Protein AF-A0A349YSI4-F1 (afdb_monomer)

Radius of gyration: 34.56 Å; Cα contacts (8 Å, |Δi|>4): 55; chains: 1; bounding box: 90×50×78 Å

Mean predicted aligned error: 15.27 Å

Secondary structure (DSSP, 8-state):
-HHHHHHHHHHHHHHHHHHHHHHHHHHHHHHHHHHHS-------------HHHHHHHHHHHHHHHHHHHHHHHHHHHHHHHTTPPP-GGGHHHHHHHHHHHHHHHS-THHHHS-SS--HHHHHHHHHHHHHHHHHHHHHHHHH--

Solvent-accessible surface area (backbone atoms only — not comparable to full-atom values): 8322 Å² total; per-residue (Å²): 117,70,68,62,55,53,51,52,51,52,55,50,53,53,52,52,51,53,53,53,53,52,54,51,51,53,52,50,48,52,51,47,47,62,69,68,50,58,67,79,68,70,75,73,65,78,65,69,82,47,71,65,58,55,51,51,52,51,50,52,53,50,53,51,51,52,50,44,52,53,50,50,53,63,66,43,47,64,33,65,77,64,73,44,72,77,67,75,88,48,45,71,61,51,31,52,52,49,29,51,55,46,58,71,67,50,64,67,63,64,40,74,72,40,93,88,41,52,60,66,56,51,52,52,49,42,43,53,52,33,43,57,50,47,56,52,54,51,54,54,52,50,70,77,104

Sequence (145 aa):
MAAYILFGLCVFVTLLMGIGTAGLIWIVLDIYESFFRKKPVQKQTKESVSMDTMNLTSQIQGAINDMIAFRVAKMLLPYSSTEKRYDLRTIDKDVQKIAEEVFKGINPMVYNMNLFFTKEYLMEYIVNATSSYLIKTVTEFNKNI

Structure (mmCIF, N/CA/C/O backbone):
data_AF-A0A349YSI4-F1
#
_entry.id   AF-A0A349YSI4-F1
#
loop_
_atom_site.group_PDB
_atom_site.id
_atom_site.type_symbol
_atom_site.label_atom_id
_atom_site.label_alt_id
_atom_site.label_comp_id
_atom_site.label_asym_id
_atom_site.label_entity_id
_atom_site.label_seq_id
_atom_site.pdbx_PDB_ins_code
_atom_site.Cartn_x
_atom_site.Cartn_y
_atom_site.Cartn_z
_atom_site.occupancy
_atom_site.B_iso_or_equiv
_atom_site.auth_seq_id
_atom_site.auth_comp_id
_atom_site.auth_asym_id
_atom_site.auth_atom_id
_atom_site.pdbx_PDB_model_num
ATOM 1 N N . MET A 1 1 ? 70.091 -32.324 -57.758 1.00 57.34 1 MET A N 1
ATOM 2 C CA . MET A 1 1 ? 68.728 -32.733 -57.336 1.00 57.34 1 MET A CA 1
ATOM 3 C C . MET A 1 1 ? 68.316 -32.151 -55.981 1.00 57.34 1 MET A C 1
ATOM 5 O O . MET A 1 1 ? 67.204 -31.656 -55.897 1.00 57.34 1 MET A O 1
ATOM 9 N N . ALA A 1 2 ? 69.183 -32.116 -54.957 1.00 59.09 2 ALA A N 1
ATOM 10 C CA . ALA A 1 2 ? 68.832 -31.594 -53.623 1.00 59.09 2 ALA A CA 1
ATOM 11 C C . ALA A 1 2 ? 68.386 -30.109 -53.583 1.00 59.09 2 ALA A C 1
ATOM 13 O O . ALA A 1 2 ? 67.475 -29.765 -52.836 1.00 59.09 2 ALA A O 1
ATOM 14 N N . ALA A 1 3 ? 68.960 -29.238 -54.424 1.00 62.22 3 ALA A N 1
ATOM 15 C CA . ALA A 1 3 ? 68.622 -27.806 -54.447 1.00 62.22 3 ALA A CA 1
ATOM 16 C C . ALA A 1 3 ? 67.182 -27.507 -54.921 1.00 62.22 3 ALA A C 1
ATOM 18 O O . ALA A 1 3 ? 66.544 -26.591 -54.411 1.00 62.22 3 ALA A O 1
ATOM 19 N N . TYR A 1 4 ? 66.641 -28.307 -55.847 1.00 68.94 4 TYR A N 1
ATOM 20 C CA . TYR A 1 4 ? 65.270 -28.138 -56.351 1.00 68.94 4 TYR A CA 1
ATOM 21 C C . TYR A 1 4 ? 64.217 -28.573 -55.325 1.00 68.94 4 TYR A C 1
ATOM 23 O O . TYR A 1 4 ? 63.152 -27.967 -55.240 1.00 68.94 4 TYR A O 1
ATOM 31 N N . ILE A 1 5 ? 64.540 -29.580 -54.507 1.00 69.19 5 ILE A N 1
ATOM 32 C CA . ILE A 1 5 ? 63.679 -30.043 -53.413 1.00 69.19 5 ILE A CA 1
ATOM 33 C C . ILE A 1 5 ? 63.611 -28.972 -52.317 1.00 69.19 5 ILE A C 1
ATOM 35 O O . ILE A 1 5 ? 62.525 -28.654 -51.843 1.00 69.19 5 ILE A O 1
ATOM 39 N N . LEU A 1 6 ? 64.747 -28.352 -51.971 1.00 70.56 6 LEU A N 1
ATOM 40 C CA . LEU A 1 6 ? 64.801 -27.277 -50.976 1.00 70.56 6 LEU A CA 1
ATOM 41 C C . LEU A 1 6 ? 64.035 -26.022 -51.434 1.00 70.56 6 LEU A C 1
ATOM 43 O O . LEU A 1 6 ? 63.301 -25.425 -50.648 1.00 70.56 6 LEU A O 1
ATOM 47 N N . PHE A 1 7 ? 64.157 -25.650 -52.714 1.00 74.56 7 PHE A N 1
ATOM 48 C CA . PHE A 1 7 ? 63.427 -24.516 -53.285 1.00 74.56 7 PHE A CA 1
ATOM 49 C C . PHE A 1 7 ? 61.912 -24.768 -53.320 1.00 74.56 7 PHE A C 1
ATOM 51 O O . PHE A 1 7 ? 61.138 -23.905 -52.910 1.00 74.56 7 PHE A O 1
ATOM 58 N N . GLY A 1 8 ? 61.485 -25.972 -53.721 1.00 73.94 8 GLY A N 1
ATOM 59 C CA . GLY A 1 8 ? 60.072 -26.361 -53.707 1.00 73.94 8 GLY A CA 1
ATOM 60 C C . GLY A 1 8 ? 59.461 -26.346 -52.302 1.00 73.94 8 GLY A C 1
ATOM 61 O O . GLY A 1 8 ? 58.341 -25.875 -52.123 1.00 73.94 8 GLY A O 1
ATOM 62 N N . LEU A 1 9 ? 60.219 -26.782 -51.292 1.00 76.44 9 LEU A N 1
ATOM 63 C CA . LEU A 1 9 ? 59.774 -26.787 -49.896 1.00 76.44 9 LEU A CA 1
ATOM 64 C C . LEU A 1 9 ? 59.649 -25.359 -49.339 1.00 76.44 9 LEU A C 1
ATOM 66 O O . LEU A 1 9 ? 58.681 -25.049 -48.651 1.00 76.44 9 LEU A O 1
ATOM 70 N N . CYS A 1 10 ? 60.568 -24.461 -49.707 1.00 76.81 10 CYS A N 1
ATOM 71 C CA . CYS A 1 10 ? 60.520 -23.056 -49.300 1.00 76.81 10 CYS A CA 1
ATOM 72 C C . CYS A 1 10 ? 59.306 -22.322 -49.900 1.00 76.81 10 CYS A C 1
ATOM 74 O O . CYS A 1 10 ? 58.597 -21.613 -49.188 1.00 76.81 10 CYS A O 1
ATOM 76 N N . VAL A 1 11 ? 59.007 -22.558 -51.185 1.00 77.69 11 VAL A N 1
ATOM 77 C CA . VAL A 1 11 ? 57.811 -22.008 -51.850 1.00 77.69 11 VAL A CA 1
ATOM 78 C C . VAL A 1 11 ? 56.527 -22.578 -51.244 1.00 77.69 11 VAL A C 1
ATOM 80 O O . VAL A 1 11 ? 55.560 -21.851 -51.056 1.00 77.69 11 VAL A O 1
ATOM 83 N N . PHE A 1 12 ? 56.508 -23.862 -50.888 1.00 77.44 12 PHE A N 1
ATOM 84 C CA . PHE A 1 12 ? 55.336 -24.484 -50.271 1.00 77.44 12 PHE A CA 1
ATOM 85 C C . PHE A 1 12 ? 55.041 -23.919 -48.871 1.00 77.44 12 PHE A C 1
ATOM 87 O O . PHE A 1 12 ? 53.887 -23.650 -48.538 1.00 77.44 12 PHE A O 1
ATOM 94 N N . VAL A 1 13 ? 56.079 -23.669 -48.067 1.00 77.69 13 VAL A N 1
ATOM 95 C CA . VAL A 1 13 ? 55.937 -23.084 -46.724 1.00 77.69 13 VAL A CA 1
ATOM 96 C C . VAL A 1 13 ? 55.445 -21.636 -46.786 1.00 77.69 13 VAL A C 1
ATOM 98 O O . VAL A 1 13 ? 54.568 -21.261 -46.005 1.00 77.69 13 VAL A O 1
ATOM 101 N N . THR A 1 14 ? 55.941 -20.823 -47.724 1.00 75.06 14 THR A N 1
ATOM 102 C CA . THR A 1 14 ? 55.467 -19.436 -47.877 1.00 75.06 14 THR A CA 1
ATOM 103 C C . THR A 1 14 ? 54.018 -19.374 -48.361 1.00 75.06 14 THR A C 1
ATOM 105 O O . THR A 1 14 ? 53.255 -18.528 -47.893 1.00 75.06 14 THR A O 1
ATOM 108 N N . LEU A 1 15 ? 53.600 -20.313 -49.215 1.00 75.38 15 LEU A N 1
ATOM 109 C CA . LEU A 1 15 ? 52.216 -20.427 -49.680 1.00 75.38 15 LEU A CA 1
ATOM 110 C C . LEU A 1 15 ? 51.263 -20.831 -48.542 1.00 75.38 15 LEU A C 1
ATOM 112 O O . LEU A 1 15 ? 50.197 -20.233 -48.388 1.00 75.38 15 LEU A O 1
ATOM 116 N N . LEU A 1 16 ? 51.674 -21.773 -47.685 1.00 74.25 16 LEU A N 1
ATOM 117 C CA . LEU A 1 16 ? 50.905 -22.164 -46.498 1.00 74.25 16 LEU A CA 1
ATOM 118 C C . LEU A 1 16 ? 50.779 -21.026 -45.476 1.00 74.25 16 LEU A C 1
ATOM 120 O O . LEU A 1 16 ? 49.696 -20.819 -44.926 1.00 74.25 16 LEU A O 1
ATOM 124 N N . MET A 1 17 ? 51.846 -20.250 -45.251 1.00 72.19 17 MET A N 1
ATOM 125 C CA . MET A 1 17 ? 51.779 -19.078 -44.371 1.00 72.19 17 MET A CA 1
ATOM 126 C C . MET A 1 17 ? 50.864 -17.981 -44.931 1.00 72.19 17 MET A C 1
ATOM 128 O O . MET A 1 17 ? 50.100 -17.383 -44.171 1.00 72.19 17 MET A O 1
ATOM 132 N N . GLY A 1 18 ? 50.882 -17.738 -46.245 1.00 70.19 18 GLY A N 1
ATOM 133 C CA . GLY A 1 18 ? 49.997 -16.765 -46.896 1.00 70.19 18 GLY A CA 1
ATOM 134 C C . GLY A 1 18 ? 48.511 -17.109 -46.749 1.00 70.19 18 GLY A C 1
ATOM 135 O O . GLY A 1 18 ? 47.702 -16.252 -46.400 1.00 70.19 18 GLY A O 1
ATOM 136 N N . ILE A 1 19 ? 48.149 -18.380 -46.939 1.00 72.25 19 ILE A N 1
ATOM 137 C CA . ILE A 1 19 ? 46.759 -18.840 -46.785 1.00 72.25 19 ILE A CA 1
ATOM 138 C C . ILE A 1 19 ? 46.325 -18.787 -45.312 1.00 72.25 19 ILE A C 1
ATOM 140 O O . ILE A 1 19 ? 45.228 -18.315 -45.008 1.00 72.25 19 ILE A O 1
ATOM 144 N N . GLY A 1 20 ? 47.192 -19.217 -44.388 1.00 69.94 20 GLY A N 1
ATOM 145 C CA . GLY A 1 20 ? 46.896 -19.196 -42.953 1.00 69.94 20 GLY A CA 1
ATOM 146 C C . GLY A 1 20 ? 46.693 -17.780 -42.405 1.00 69.94 20 GLY A C 1
ATOM 147 O O . GLY A 1 20 ? 45.760 -17.533 -41.641 1.00 69.94 20 GLY A O 1
ATOM 148 N N . THR A 1 21 ? 47.526 -16.830 -42.835 1.00 70.88 21 THR A N 1
ATOM 149 C CA . THR A 1 21 ? 47.421 -15.422 -42.416 1.00 70.88 21 THR A CA 1
ATOM 150 C C . THR A 1 21 ? 46.190 -14.732 -42.995 1.00 70.88 21 THR A C 1
ATOM 152 O O . THR A 1 21 ? 45.510 -14.014 -42.264 1.00 70.88 21 THR A O 1
ATOM 155 N N . ALA A 1 22 ? 45.833 -15.001 -44.254 1.00 74.19 22 ALA A N 1
ATOM 156 C CA . ALA A 1 22 ? 44.601 -14.484 -44.844 1.00 74.19 22 ALA A CA 1
ATOM 157 C C . ALA A 1 22 ? 43.352 -15.003 -44.109 1.00 74.19 22 ALA A C 1
ATOM 159 O O . ALA A 1 22 ? 42.461 -14.218 -43.788 1.00 74.19 22 ALA A O 1
ATOM 160 N N . GLY A 1 23 ? 43.307 -16.299 -43.774 1.00 72.19 23 GLY A N 1
ATOM 161 C CA . GLY A 1 23 ? 42.196 -16.887 -43.018 1.00 72.19 23 GLY A CA 1
ATOM 162 C C . GLY A 1 23 ? 42.032 -16.281 -41.619 1.00 72.19 23 GLY A C 1
ATOM 163 O O . GLY A 1 23 ? 40.917 -15.963 -41.210 1.00 72.19 23 GLY A O 1
ATOM 164 N N . LEU A 1 24 ? 43.141 -16.047 -40.909 1.00 71.06 24 LEU A N 1
ATOM 165 C CA . LEU A 1 24 ? 43.117 -15.396 -39.594 1.00 71.06 24 LEU A CA 1
ATOM 166 C C . LEU A 1 24 ? 42.611 -13.950 -39.665 1.00 71.06 24 LEU A C 1
ATOM 168 O O . LEU A 1 24 ? 41.853 -13.536 -38.791 1.00 71.06 24 LEU A O 1
ATOM 172 N N . ILE A 1 25 ? 42.971 -13.196 -40.708 1.00 74.44 25 ILE A N 1
ATOM 173 C CA . ILE A 1 25 ? 42.491 -11.819 -40.904 1.00 74.44 25 ILE A CA 1
ATOM 174 C C . ILE A 1 25 ? 40.970 -11.789 -41.102 1.00 74.44 25 ILE A C 1
ATOM 176 O O . ILE A 1 25 ? 40.306 -10.950 -40.496 1.00 74.44 25 ILE A O 1
ATOM 180 N N . TRP A 1 26 ? 40.405 -12.721 -41.878 1.00 74.75 26 TRP A N 1
ATOM 181 C CA . TRP A 1 26 ? 38.951 -12.830 -42.058 1.00 74.75 26 TRP A CA 1
ATOM 182 C C . TRP A 1 26 ? 38.223 -13.150 -40.751 1.00 74.75 26 TRP A C 1
ATOM 184 O O . TRP A 1 26 ? 37.224 -12.508 -40.445 1.00 74.75 26 TRP A O 1
ATOM 194 N N . ILE A 1 27 ? 38.749 -14.076 -39.943 1.00 73.69 27 ILE A N 1
ATOM 195 C CA . ILE A 1 27 ? 38.156 -14.427 -38.642 1.00 73.69 27 ILE A CA 1
ATOM 196 C C . ILE A 1 27 ? 38.218 -13.239 -37.672 1.00 73.69 27 ILE A C 1
ATOM 198 O O . ILE A 1 27 ? 37.250 -12.958 -36.973 1.00 73.69 27 ILE A O 1
ATOM 202 N N . VAL A 1 28 ? 39.339 -12.512 -37.634 1.00 73.50 28 VAL A N 1
ATOM 203 C CA . VAL A 1 28 ? 39.483 -11.327 -36.774 1.00 73.50 28 VAL A CA 1
ATOM 204 C C . VAL A 1 28 ? 38.553 -10.200 -37.225 1.00 73.50 28 VAL A C 1
ATOM 206 O O . VAL A 1 28 ? 37.965 -9.542 -36.371 1.00 73.50 28 VAL A O 1
ATOM 209 N N . LEU A 1 29 ? 38.377 -9.995 -38.534 1.00 72.00 29 LEU A N 1
ATOM 210 C CA . LEU A 1 29 ? 37.409 -9.040 -39.081 1.00 72.00 29 LEU A CA 1
ATOM 211 C C . LEU A 1 29 ? 35.968 -9.421 -38.735 1.00 72.00 29 LEU A C 1
ATOM 213 O O . LEU A 1 29 ? 35.218 -8.545 -38.323 1.00 72.00 29 LEU A O 1
ATOM 217 N N . ASP A 1 30 ? 35.601 -10.699 -38.824 1.00 69.12 30 ASP A N 1
ATOM 218 C CA . ASP A 1 30 ? 34.251 -11.181 -38.500 1.00 69.12 30 ASP A CA 1
ATOM 219 C C . ASP A 1 30 ? 33.959 -11.069 -36.988 1.00 69.12 30 ASP A C 1
ATOM 221 O O . ASP A 1 30 ? 32.894 -10.617 -36.566 1.00 69.12 30 ASP A O 1
ATOM 225 N N . ILE A 1 31 ? 34.954 -11.355 -36.136 1.00 68.06 31 ILE A N 1
ATOM 226 C CA . ILE A 1 31 ? 34.864 -11.136 -34.683 1.00 68.06 31 ILE A CA 1
ATOM 227 C C . ILE A 1 31 ? 34.781 -9.641 -34.363 1.00 68.06 31 ILE A C 1
ATOM 229 O O . ILE A 1 31 ? 33.944 -9.249 -33.548 1.00 68.06 31 ILE A O 1
ATOM 233 N N . TYR A 1 32 ? 35.606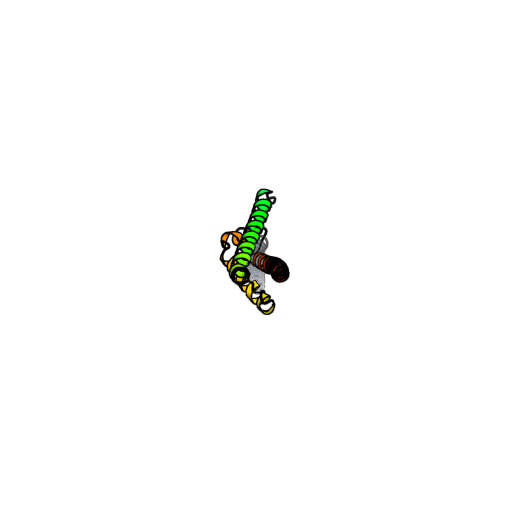 -8.806 -35.003 1.00 68.38 32 TYR A N 1
ATOM 234 C CA . TYR A 1 32 ? 35.575 -7.352 -34.845 1.00 68.38 32 TYR A CA 1
ATOM 235 C C . TYR A 1 32 ? 34.225 -6.788 -35.291 1.00 68.38 32 TYR A C 1
ATOM 237 O O . TYR A 1 32 ? 33.635 -5.987 -34.572 1.00 68.38 32 TYR A O 1
ATOM 245 N N . GLU A 1 33 ? 33.679 -7.249 -36.414 1.00 64.38 33 GLU A N 1
ATOM 246 C CA . GLU A 1 33 ? 32.355 -6.851 -36.876 1.00 64.38 33 GLU A CA 1
ATOM 247 C C . GLU A 1 33 ? 31.264 -7.344 -35.914 1.00 64.38 33 GLU A C 1
ATOM 249 O O . GLU A 1 33 ? 30.371 -6.567 -35.597 1.00 64.38 33 GLU A O 1
ATOM 254 N N . SER A 1 34 ? 31.363 -8.549 -35.341 1.00 63.59 34 SER A N 1
ATOM 255 C CA . SER A 1 34 ? 30.401 -9.040 -34.336 1.00 63.59 34 SER A CA 1
ATOM 256 C C . SER A 1 34 ? 30.457 -8.281 -32.999 1.00 63.59 34 SER A C 1
ATOM 258 O O . SER A 1 34 ? 29.425 -8.097 -32.352 1.00 63.59 34 SER A O 1
ATOM 260 N N . PHE A 1 35 ? 31.640 -7.799 -32.593 1.00 59.25 35 PHE A N 1
ATOM 261 C CA . PHE A 1 35 ? 31.834 -7.030 -31.358 1.00 59.25 35 PHE A CA 1
ATOM 262 C C . PHE A 1 35 ? 31.520 -5.536 -31.536 1.00 59.25 35 PHE A C 1
ATOM 264 O O . PHE A 1 35 ? 30.996 -4.908 -30.613 1.00 59.25 35 PHE A O 1
ATOM 271 N N . PHE A 1 36 ? 31.820 -4.951 -32.703 1.00 59.84 36 PHE A N 1
ATOM 272 C CA . PHE A 1 36 ? 31.650 -3.517 -32.979 1.00 59.84 36 PHE A CA 1
ATOM 273 C C . PHE A 1 36 ? 30.385 -3.165 -33.767 1.00 59.84 36 PHE A C 1
ATOM 275 O O . PHE A 1 36 ? 29.904 -2.035 -33.622 1.00 59.84 36 PHE A O 1
ATOM 282 N N . ARG A 1 37 ? 29.738 -4.106 -34.476 1.00 51.34 37 ARG A N 1
ATOM 283 C CA . ARG A 1 37 ? 28.283 -4.028 -34.674 1.00 51.34 37 ARG A CA 1
ATOM 284 C C . ARG A 1 37 ? 27.640 -4.309 -33.329 1.00 51.34 37 ARG A C 1
ATOM 286 O O . ARG A 1 37 ? 27.060 -5.362 -33.074 1.00 51.34 37 ARG A O 1
ATOM 293 N N . LYS A 1 38 ? 27.626 -3.271 -32.492 1.00 51.66 38 LYS A N 1
ATOM 294 C CA . LYS A 1 38 ? 26.453 -3.001 -31.673 1.00 51.66 38 LYS A CA 1
ATOM 295 C C . LYS A 1 38 ? 25.262 -3.295 -32.584 1.00 51.66 38 LYS A C 1
ATOM 297 O O . LYS A 1 38 ? 25.095 -2.599 -33.591 1.00 51.66 38 LYS A O 1
ATOM 302 N N . LYS A 1 39 ? 24.456 -4.319 -32.245 1.00 52.00 39 LYS A N 1
ATOM 303 C CA . LYS A 1 39 ? 23.030 -4.363 -32.623 1.00 52.00 39 LYS A CA 1
ATOM 304 C C . LYS A 1 39 ? 22.592 -2.913 -32.670 1.00 52.00 39 LYS A C 1
ATOM 306 O O . LYS A 1 39 ? 22.957 -2.247 -31.692 1.00 52.00 39 LYS A O 1
ATOM 311 N N . PRO A 1 40 ? 21.942 -2.411 -33.743 1.00 44.28 40 PRO A N 1
ATOM 312 C CA . PRO A 1 40 ? 21.525 -1.021 -33.765 1.00 44.28 40 PRO A CA 1
ATOM 313 C C . PRO A 1 40 ? 20.917 -0.795 -32.401 1.00 44.28 40 PRO A C 1
ATOM 315 O O . PRO A 1 40 ? 19.960 -1.482 -32.036 1.00 44.28 40 PRO A O 1
ATOM 318 N N . VAL A 1 41 ? 21.613 0.007 -31.586 1.00 45.97 41 VAL A N 1
ATOM 319 C CA . VAL A 1 41 ? 21.074 0.468 -30.328 1.00 45.97 41 VAL A CA 1
ATOM 320 C C . VAL A 1 41 ? 19.813 1.072 -30.874 1.00 45.97 41 VAL A C 1
ATOM 322 O O . VAL A 1 41 ? 19.909 2.024 -31.659 1.00 45.97 41 VAL A O 1
ATOM 325 N N . GLN A 1 42 ? 18.665 0.415 -30.628 1.00 41.91 42 GLN A N 1
ATOM 326 C CA . GLN A 1 42 ? 17.383 1.073 -30.759 1.00 41.91 42 GLN A CA 1
ATOM 327 C C . GLN A 1 42 ? 17.715 2.412 -30.171 1.00 41.91 42 GLN A C 1
ATOM 329 O O . GLN A 1 42 ? 18.185 2.447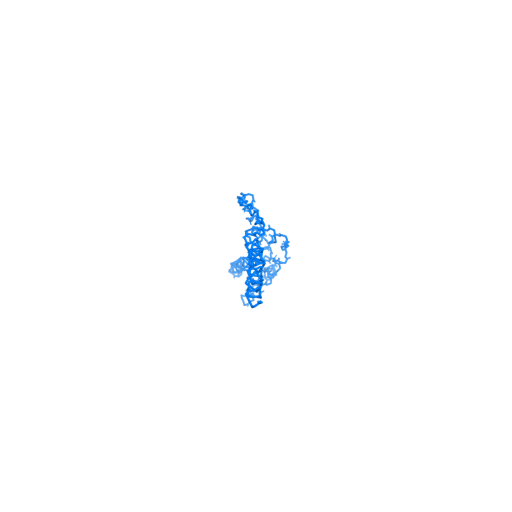 -29.027 1.00 41.91 42 GLN A O 1
ATOM 334 N N . LYS A 1 43 ? 17.686 3.463 -30.999 1.00 39.59 43 LYS A N 1
ATOM 335 C CA . LYS A 1 43 ? 17.728 4.801 -30.464 1.00 39.59 43 LYS A CA 1
ATOM 336 C C . LYS A 1 43 ? 16.612 4.701 -29.442 1.00 39.59 43 LYS A C 1
ATOM 338 O O . LYS A 1 43 ? 15.446 4.670 -29.816 1.00 39.59 43 LYS A O 1
ATOM 343 N N . GLN A 1 44 ? 16.975 4.542 -28.170 1.00 43.19 44 GLN A N 1
ATOM 344 C CA . GLN A 1 44 ? 16.225 5.116 -27.102 1.00 43.19 44 GLN A CA 1
ATOM 345 C C . GLN A 1 44 ? 16.310 6.554 -27.541 1.00 43.19 44 GLN A C 1
ATOM 347 O O . GLN A 1 44 ? 17.302 7.252 -27.321 1.00 43.19 44 GLN A O 1
ATOM 352 N N . THR A 1 45 ? 15.324 6.932 -28.357 1.00 43.16 45 THR A N 1
ATOM 353 C CA . THR A 1 45 ? 14.784 8.257 -28.365 1.00 43.16 45 THR A CA 1
ATOM 354 C C . THR A 1 45 ? 14.879 8.598 -26.897 1.00 43.16 45 THR A C 1
ATOM 356 O O . THR A 1 45 ? 14.251 7.946 -26.060 1.00 43.16 45 THR A O 1
ATOM 359 N N . LYS A 1 46 ? 15.789 9.509 -26.548 1.00 45.34 46 LYS A N 1
ATOM 360 C CA . LYS A 1 46 ? 15.524 10.347 -25.400 1.00 45.34 46 LYS A CA 1
ATOM 361 C C . LYS A 1 46 ? 14.210 11.000 -25.799 1.00 45.34 46 LYS A C 1
ATOM 363 O O . LYS A 1 46 ? 14.219 12.053 -26.424 1.00 45.34 46 LYS A O 1
ATOM 368 N N . GLU A 1 47 ? 13.101 10.288 -25.599 1.00 50.91 47 GLU A N 1
ATOM 369 C CA . GLU A 1 47 ? 11.814 10.900 -25.425 1.00 50.91 47 GLU A CA 1
ATOM 370 C C . GLU A 1 47 ? 12.129 11.831 -24.281 1.00 50.91 47 GLU A C 1
ATOM 372 O O . GLU A 1 47 ? 12.412 11.409 -23.158 1.00 50.91 47 GLU A O 1
ATOM 377 N N . SER A 1 48 ? 12.287 13.107 -24.630 1.00 46.34 48 SER A N 1
ATOM 378 C CA . SER A 1 48 ? 12.146 14.158 -23.653 1.00 46.34 48 SER A CA 1
ATOM 379 C C . SER A 1 48 ? 10.892 13.772 -22.900 1.00 46.34 48 SER A C 1
ATOM 381 O O . SER A 1 48 ? 9.833 13.690 -23.524 1.00 46.34 48 SER A O 1
ATOM 383 N N . VAL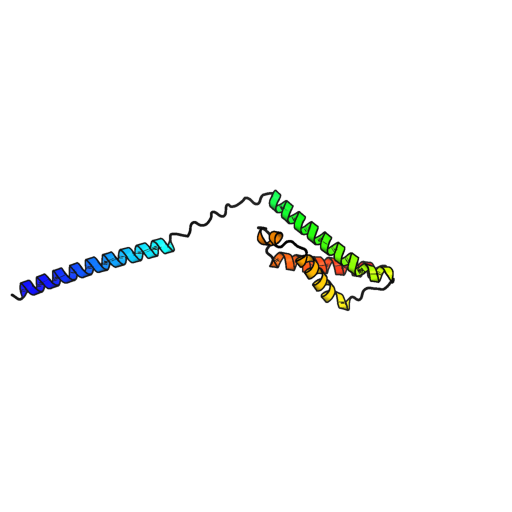 A 1 49 ? 11.051 13.402 -21.631 1.00 55.12 49 VAL A N 1
ATOM 384 C CA . VAL A 1 49 ? 9.946 13.069 -20.745 1.00 55.12 49 VAL A CA 1
ATOM 385 C C . VAL A 1 49 ? 8.902 14.155 -20.953 1.00 55.12 49 VAL A C 1
ATOM 387 O O . VAL A 1 49 ? 9.130 15.307 -20.583 1.00 55.12 49 VAL A O 1
ATOM 390 N N . SER A 1 50 ? 7.827 13.825 -21.672 1.00 62.34 50 SER A N 1
ATOM 391 C CA . SER A 1 50 ? 6.795 14.810 -21.960 1.00 62.34 50 SER A CA 1
ATOM 392 C C . SER A 1 50 ? 6.134 15.134 -20.629 1.00 62.34 50 SER A C 1
ATOM 394 O O . SER A 1 50 ? 5.910 14.229 -19.817 1.00 62.34 50 SER A O 1
ATOM 396 N N . MET A 1 51 ? 5.788 16.402 -20.412 1.00 62.06 51 MET A N 1
ATOM 397 C CA . MET A 1 51 ? 4.963 16.838 -19.283 1.00 62.06 51 MET A CA 1
ATOM 398 C C . MET A 1 51 ? 3.717 15.945 -19.126 1.00 62.06 51 MET A C 1
ATOM 400 O O . MET A 1 51 ? 3.295 15.642 -18.012 1.00 62.06 51 MET A O 1
ATOM 404 N N . ASP A 1 52 ? 3.191 15.434 -20.243 1.00 65.31 52 ASP A N 1
ATOM 405 C CA . ASP A 1 52 ? 2.056 14.511 -20.288 1.00 65.31 52 ASP A CA 1
ATOM 406 C C . ASP A 1 52 ? 2.334 13.203 -19.544 1.00 65.31 52 ASP A C 1
ATOM 408 O O . ASP A 1 52 ? 1.479 12.701 -18.820 1.00 65.31 52 ASP A O 1
ATOM 412 N N . THR A 1 53 ? 3.549 12.667 -19.658 1.00 65.31 53 THR A N 1
ATOM 413 C CA . THR A 1 53 ? 3.933 11.410 -19.003 1.00 65.31 53 THR A CA 1
ATOM 414 C C . THR A 1 53 ? 4.157 11.577 -17.497 1.00 65.31 53 THR A C 1
ATOM 416 O O . THR A 1 53 ? 3.805 10.681 -16.726 1.00 65.31 53 THR A O 1
ATOM 419 N N . MET A 1 54 ? 4.645 12.744 -17.056 1.00 67.62 54 MET A N 1
ATOM 420 C CA . MET A 1 54 ? 4.706 13.107 -15.632 1.00 67.62 54 MET A CA 1
ATOM 421 C C . MET A 1 54 ? 3.303 13.311 -15.045 1.00 67.62 54 MET A C 1
ATOM 423 O O . MET A 1 54 ? 3.010 12.826 -13.952 1.00 67.62 54 MET A O 1
ATOM 427 N N . ASN A 1 55 ? 2.405 13.962 -15.788 1.00 78.19 55 ASN A N 1
ATOM 428 C CA . ASN A 1 55 ? 1.014 14.141 -15.376 1.00 78.19 55 ASN A CA 1
ATOM 429 C C . ASN A 1 55 ? 0.277 12.802 -15.261 1.00 78.19 55 ASN A C 1
ATOM 431 O O . ASN A 1 55 ? -0.435 12.573 -14.287 1.00 78.19 55 ASN A O 1
ATOM 435 N N . LEU A 1 56 ? 0.480 11.892 -16.214 1.00 77.75 56 LEU A N 1
ATOM 436 C CA . LEU A 1 56 ? -0.134 10.562 -16.210 1.00 77.75 56 LEU A CA 1
ATOM 437 C C . LEU A 1 56 ? 0.363 9.729 -15.017 1.00 77.75 56 LEU A C 1
ATOM 439 O O . LEU A 1 56 ? -0.419 9.099 -14.312 1.00 77.75 56 LEU A O 1
ATOM 443 N N . THR A 1 57 ? 1.658 9.815 -14.730 1.00 79.56 57 THR A N 1
ATOM 444 C CA . THR A 1 57 ? 2.313 9.234 -13.551 1.00 79.56 57 THR A CA 1
ATOM 445 C C . THR A 1 57 ? 1.699 9.750 -12.240 1.00 79.56 57 THR A C 1
ATOM 447 O O . THR A 1 57 ? 1.363 8.951 -11.365 1.00 79.56 57 THR A O 1
ATOM 450 N N . SER A 1 58 ? 1.470 11.062 -12.120 1.00 83.38 58 SER A N 1
ATOM 451 C CA . SER A 1 58 ? 0.798 11.658 -10.956 1.00 83.38 58 SER A CA 1
ATOM 452 C C . SER A 1 58 ? -0.668 11.220 -10.834 1.00 83.38 58 SER A C 1
ATOM 454 O O . SER A 1 58 ? -1.120 10.895 -9.737 1.00 83.38 58 SER A O 1
ATOM 456 N N . GLN A 1 59 ? -1.398 11.130 -11.949 1.00 85.19 59 GLN A N 1
ATOM 457 C CA . GLN A 1 59 ? -2.780 10.635 -11.960 1.00 85.19 59 GLN A CA 1
ATOM 458 C C . GLN A 1 59 ? -2.872 9.172 -11.518 1.00 85.19 59 GLN A C 1
ATOM 460 O O . GLN A 1 59 ? -3.767 8.826 -10.751 1.00 85.19 59 GLN A O 1
ATOM 465 N N . ILE A 1 60 ? -1.930 8.322 -11.944 1.00 86.56 60 ILE A N 1
ATOM 466 C CA . ILE A 1 60 ? -1.849 6.928 -11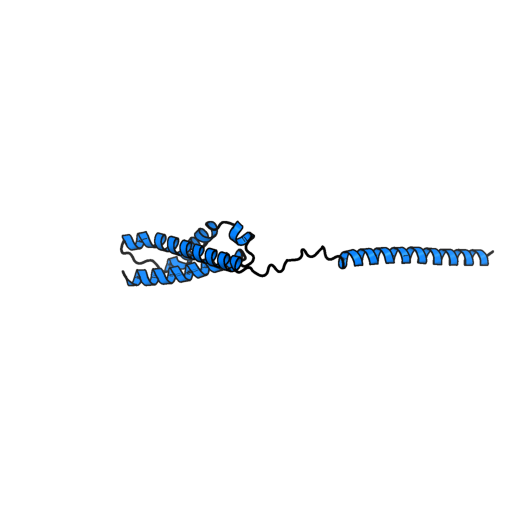.487 1.00 86.56 60 ILE A CA 1
ATOM 467 C C . ILE A 1 60 ? -1.653 6.881 -9.969 1.00 86.56 60 ILE A C 1
ATOM 469 O O . ILE A 1 60 ? -2.370 6.154 -9.286 1.00 86.56 60 ILE A O 1
ATOM 473 N N . GLN A 1 61 ? -0.717 7.665 -9.427 1.00 88.94 61 GLN A N 1
ATOM 474 C CA . GLN A 1 61 ? -0.500 7.731 -7.979 1.00 88.94 61 GLN A CA 1
ATOM 475 C C . GLN A 1 61 ? -1.747 8.227 -7.235 1.00 88.94 61 GLN A C 1
ATOM 477 O O . GLN A 1 61 ? -2.117 7.648 -6.216 1.00 88.94 61 GLN A O 1
ATOM 482 N N . GLY A 1 62 ? -2.425 9.254 -7.757 1.00 90.75 62 GLY A N 1
ATOM 483 C CA . GLY A 1 62 ? -3.696 9.744 -7.218 1.00 90.75 62 GLY A CA 1
ATOM 484 C C . GLY A 1 62 ? -4.760 8.648 -7.161 1.00 90.75 62 GLY A C 1
ATOM 485 O O . GLY A 1 62 ? -5.294 8.368 -6.092 1.00 90.75 62 GLY A O 1
ATOM 486 N N . ALA A 1 63 ? -4.975 7.945 -8.275 1.00 90.56 63 ALA A N 1
ATOM 487 C CA . ALA A 1 63 ? -5.928 6.842 -8.346 1.00 90.56 63 ALA A CA 1
ATOM 488 C C . ALA A 1 63 ? -5.592 5.709 -7.359 1.00 90.56 63 ALA A C 1
ATOM 490 O O . ALA A 1 63 ? -6.486 5.140 -6.736 1.00 90.56 63 ALA A O 1
ATOM 491 N N . ILE A 1 64 ? -4.307 5.397 -7.172 1.00 93.31 64 ILE A N 1
ATOM 492 C CA . ILE A 1 64 ? -3.861 4.410 -6.179 1.00 93.31 64 ILE A CA 1
ATOM 493 C C . ILE A 1 64 ? -4.213 4.862 -4.759 1.00 93.31 64 ILE A C 1
ATOM 495 O O . ILE A 1 64 ? -4.730 4.063 -3.979 1.00 93.31 64 ILE A O 1
ATOM 499 N N . ASN A 1 65 ? -3.976 6.131 -4.425 1.00 95.50 65 ASN A N 1
ATOM 500 C CA . ASN A 1 65 ? -4.325 6.671 -3.111 1.00 95.50 65 ASN A CA 1
ATOM 501 C C . ASN A 1 65 ? -5.836 6.620 -2.859 1.00 95.50 65 ASN A C 1
ATOM 503 O O . ASN A 1 65 ? -6.254 6.238 -1.766 1.00 95.50 65 ASN A O 1
ATOM 507 N N . ASP A 1 66 ? -6.652 6.911 -3.873 1.00 94.75 66 ASP A N 1
ATOM 508 C CA . ASP A 1 66 ? -8.111 6.802 -3.778 1.00 94.75 66 ASP A CA 1
ATOM 509 C C . ASP A 1 66 ? -8.555 5.348 -3.554 1.00 94.75 66 ASP A C 1
ATOM 511 O O . ASP A 1 66 ? -9.424 5.071 -2.721 1.00 94.75 66 ASP A O 1
ATOM 515 N N . MET A 1 67 ? -7.920 4.389 -4.239 1.00 95.06 67 MET A N 1
ATOM 516 C CA . MET A 1 67 ? -8.169 2.961 -4.022 1.00 95.06 67 MET A CA 1
ATOM 517 C C . MET A 1 67 ? -7.812 2.530 -2.594 1.00 95.06 67 MET A C 1
ATOM 519 O O . MET A 1 67 ? -8.580 1.790 -1.975 1.00 95.06 67 MET A O 1
ATOM 523 N N . ILE A 1 68 ? -6.680 2.996 -2.054 1.00 97.00 68 ILE A N 1
ATOM 524 C CA . ILE A 1 68 ? -6.271 2.736 -0.665 1.00 97.00 68 ILE A CA 1
ATOM 525 C C . ILE A 1 68 ? -7.304 3.318 0.304 1.00 97.00 68 ILE A C 1
ATOM 527 O O . ILE A 1 68 ? -7.800 2.598 1.174 1.00 97.00 68 ILE A O 1
ATOM 531 N N . ALA A 1 69 ? -7.677 4.588 0.130 1.00 95.44 69 ALA A N 1
ATOM 532 C CA . ALA A 1 69 ? -8.641 5.269 0.989 1.00 95.44 69 ALA A CA 1
ATOM 533 C C . ALA A 1 69 ? -9.992 4.542 1.014 1.00 95.44 69 ALA A C 1
ATOM 535 O O . ALA A 1 69 ? -10.539 4.275 2.087 1.00 95.44 69 ALA A O 1
ATOM 536 N N . PHE A 1 70 ? -10.494 4.133 -0.154 1.00 95.62 70 PHE A N 1
ATOM 537 C CA . PHE A 1 70 ? -11.723 3.351 -0.266 1.00 95.62 70 PHE A CA 1
ATOM 538 C C . PHE A 1 70 ? -11.638 2.015 0.487 1.00 95.62 70 PHE A C 1
ATOM 540 O O . PHE A 1 70 ? -12.569 1.639 1.205 1.00 95.62 70 PHE A O 1
ATOM 547 N N . ARG A 1 71 ? -10.520 1.288 0.353 1.00 95.25 71 ARG A N 1
ATOM 548 C CA . ARG A 1 71 ? -10.320 -0.004 1.031 1.00 95.25 71 ARG A CA 1
ATOM 549 C C . ARG A 1 71 ? -10.251 0.150 2.547 1.00 95.25 71 ARG A C 1
ATOM 551 O O . ARG A 1 71 ? -10.900 -0.620 3.254 1.00 95.25 71 ARG A O 1
ATOM 558 N N . VAL A 1 72 ? -9.539 1.162 3.038 1.00 95.31 72 VAL A N 1
ATOM 559 C CA . VAL A 1 72 ? -9.452 1.474 4.472 1.00 95.31 72 VAL A CA 1
ATOM 560 C C . VAL A 1 72 ? -10.817 1.877 5.030 1.00 95.31 72 VAL A C 1
ATOM 562 O O . VAL A 1 72 ? -11.236 1.342 6.055 1.00 95.31 72 VAL A O 1
ATOM 565 N N . ALA A 1 73 ? -11.561 2.741 4.335 1.00 93.25 73 ALA A N 1
ATOM 566 C CA . ALA A 1 73 ? -12.909 3.132 4.748 1.00 93.25 73 ALA A CA 1
ATOM 567 C C . ALA A 1 73 ? -13.854 1.923 4.833 1.00 93.25 73 ALA A C 1
ATOM 569 O O . ALA A 1 73 ? -14.552 1.737 5.831 1.00 93.25 73 ALA A O 1
ATOM 570 N N . LYS A 1 74 ? -13.825 1.045 3.822 1.00 93.38 74 LYS A N 1
ATOM 571 C CA . LYS A 1 74 ? -14.605 -0.199 3.817 1.00 93.38 74 LYS A CA 1
ATOM 572 C C . LYS A 1 74 ? -14.237 -1.118 4.984 1.00 93.38 74 LYS A C 1
ATOM 574 O O . LYS A 1 74 ? -15.121 -1.750 5.557 1.00 93.38 74 LYS A O 1
ATOM 579 N N . MET A 1 75 ? -12.953 -1.204 5.328 1.00 93.44 75 MET A N 1
ATOM 580 C CA . MET A 1 75 ? -12.468 -2.014 6.446 1.00 93.44 75 MET A CA 1
ATOM 581 C C . MET A 1 75 ? -12.937 -1.468 7.802 1.00 93.44 75 MET A C 1
ATOM 583 O O . MET A 1 75 ? -13.275 -2.251 8.684 1.00 93.44 75 MET A O 1
ATOM 587 N N . LEU A 1 76 ? -12.986 -0.144 7.970 1.00 92.81 76 LEU A N 1
ATOM 588 C CA . LEU A 1 76 ? -13.403 0.501 9.221 1.00 92.81 76 LEU A CA 1
ATOM 589 C C . LEU A 1 76 ? -14.922 0.569 9.408 1.00 92.81 76 LEU A C 1
ATOM 591 O O . LEU A 1 76 ? -15.390 0.708 10.536 1.00 92.81 76 LEU A O 1
ATOM 595 N N . LEU A 1 77 ? -15.701 0.424 8.335 1.00 92.38 77 LEU A N 1
ATOM 596 C CA . LEU A 1 77 ? -17.161 0.524 8.371 1.00 92.38 77 LEU A CA 1
ATOM 597 C C . LEU A 1 77 ? -17.827 -0.376 9.441 1.00 92.38 77 LEU A C 1
ATOM 599 O O . LEU A 1 77 ? -18.652 0.139 10.198 1.00 92.38 77 LEU A O 1
ATOM 603 N N . PRO A 1 78 ? -17.462 -1.666 9.605 1.00 91.12 78 PRO A N 1
ATOM 604 C CA . PRO A 1 78 ? -18.040 -2.510 10.654 1.00 91.12 78 PRO A CA 1
ATOM 605 C C . PRO A 1 78 ? -17.712 -2.019 12.071 1.00 91.12 78 PRO A C 1
ATOM 607 O O . PRO A 1 78 ? -18.576 -2.036 12.949 1.00 91.12 78 PRO A O 1
ATOM 610 N N . TYR A 1 79 ? -16.488 -1.536 12.297 1.00 92.12 79 TYR A N 1
ATOM 611 C CA . TYR A 1 79 ? -16.053 -0.993 13.588 1.00 92.12 79 TYR A CA 1
ATOM 612 C C . TYR A 1 79 ? -16.819 0.282 13.930 1.00 92.12 79 TYR A C 1
ATOM 614 O O . TYR A 1 79 ? -17.319 0.420 15.043 1.00 92.12 79 TYR A O 1
ATOM 622 N N . SER A 1 80 ? -16.996 1.163 12.942 1.00 88.81 80 SER A N 1
ATOM 623 C CA . SER A 1 80 ? -17.790 2.381 13.093 1.00 88.81 80 SER A CA 1
ATOM 624 C C . SER A 1 80 ? -19.249 2.066 13.413 1.00 88.81 80 SER A C 1
ATOM 626 O O . SER A 1 80 ? -19.819 2.694 14.294 1.00 88.81 80 SER A O 1
ATOM 628 N N . SER A 1 81 ? -19.844 1.073 12.744 1.00 88.31 81 SER A N 1
ATOM 629 C CA . SER A 1 81 ? -21.246 0.690 12.967 1.00 88.31 81 SER A CA 1
ATOM 630 C C . SER A 1 81 ? -21.509 0.004 14.311 1.00 88.31 81 SER A C 1
ATOM 632 O O . SER A 1 81 ? -22.653 -0.084 14.741 1.00 88.31 81 SER A O 1
ATOM 634 N N . THR A 1 82 ? -20.461 -0.514 14.955 1.00 90.81 82 THR A N 1
ATOM 635 C CA . THR A 1 82 ? -20.557 -1.234 16.232 1.00 90.81 82 THR A CA 1
ATOM 636 C C . THR A 1 82 ? -19.958 -0.452 17.397 1.00 90.81 82 THR A C 1
ATOM 638 O O . 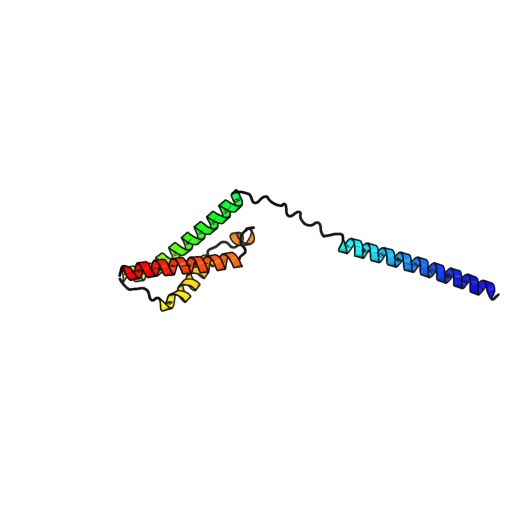THR A 1 82 ? -19.887 -0.998 18.495 1.00 90.81 82 THR A O 1
ATOM 641 N N . GLU A 1 83 ? -19.511 0.789 17.156 1.00 89.06 83 GLU A N 1
ATOM 642 C CA . GLU A 1 83 ? -18.811 1.647 18.126 1.00 89.06 83 GLU A CA 1
ATOM 643 C C . GLU A 1 83 ? -17.630 0.934 18.805 1.00 89.06 83 GLU A C 1
ATOM 645 O O . GLU A 1 83 ? -17.298 1.157 19.969 1.00 89.06 83 GLU A O 1
ATOM 650 N N . LYS A 1 84 ? -16.976 0.029 18.071 1.00 92.44 84 LYS A N 1
ATOM 651 C CA . LYS A 1 84 ? -15.829 -0.727 18.569 1.00 92.44 84 LYS A CA 1
ATOM 652 C C . LYS A 1 84 ? -14.540 -0.109 18.075 1.00 92.44 84 LYS A C 1
ATOM 654 O O . LYS A 1 84 ? -14.390 0.183 16.892 1.00 92.44 84 LYS A O 1
ATOM 659 N N . ARG A 1 85 ? -13.565 -0.014 18.976 1.00 92.50 85 ARG A N 1
ATOM 660 C CA . ARG A 1 85 ? -12.190 0.329 18.612 1.00 92.50 85 ARG A CA 1
ATOM 661 C C . ARG A 1 85 ? -11.598 -0.745 17.706 1.00 92.50 85 ARG A C 1
ATOM 663 O O . ARG A 1 85 ? -11.826 -1.940 17.894 1.00 92.50 85 ARG A O 1
ATOM 670 N N . TYR A 1 86 ? -10.816 -0.297 16.740 1.00 93.56 86 TYR A N 1
ATOM 671 C CA . TYR A 1 86 ? -10.031 -1.157 15.874 1.00 93.56 86 TYR A CA 1
ATOM 672 C C . TYR A 1 86 ? -8.836 -1.749 16.640 1.00 93.56 86 TYR A C 1
ATOM 674 O O . TYR A 1 86 ? -8.168 -1.041 17.402 1.00 93.56 86 TYR A O 1
ATOM 682 N N . ASP A 1 87 ? -8.553 -3.036 16.418 1.00 93.06 87 ASP A N 1
ATOM 683 C CA . ASP A 1 87 ? -7.428 -3.741 17.040 1.00 93.06 87 ASP A CA 1
ATOM 684 C C . ASP A 1 87 ? -6.119 -3.475 16.286 1.00 93.06 87 ASP A C 1
ATOM 686 O O . ASP A 1 87 ? -5.869 -4.010 15.209 1.00 93.06 87 ASP A O 1
ATOM 690 N N . LEU A 1 88 ? -5.235 -2.683 16.894 1.00 91.00 88 LEU A N 1
ATOM 691 C CA . LEU A 1 88 ? -3.934 -2.336 16.317 1.00 91.00 88 LEU A CA 1
ATOM 692 C C . LEU A 1 88 ? -3.015 -3.546 16.091 1.00 91.00 88 LEU A C 1
ATOM 694 O O . LEU A 1 88 ? -2.073 -3.447 15.312 1.00 91.00 88 LEU A O 1
ATOM 698 N N . ARG A 1 89 ? -3.265 -4.691 16.736 1.00 92.25 89 ARG A N 1
ATOM 699 C CA . ARG A 1 89 ? -2.433 -5.895 16.575 1.00 92.25 89 ARG A CA 1
ATOM 700 C C . ARG A 1 89 ? -2.587 -6.550 15.205 1.00 92.25 89 ARG A C 1
ATOM 702 O O . ARG A 1 89 ? -1.740 -7.358 14.831 1.00 92.25 89 ARG A O 1
ATOM 709 N N . THR A 1 9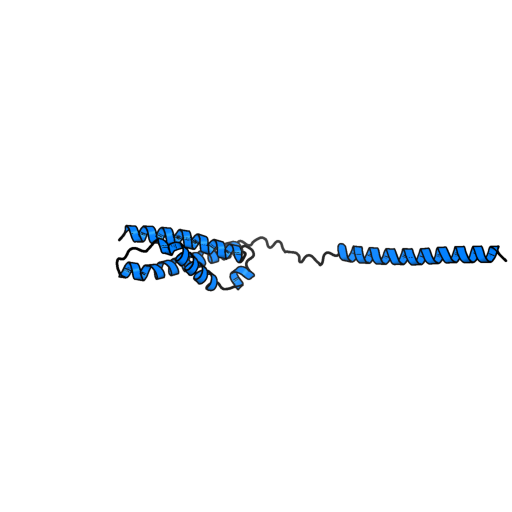0 ? -3.659 -6.250 14.470 1.00 93.50 90 THR A N 1
ATOM 710 C CA . THR A 1 90 ? -3.887 -6.805 13.127 1.00 93.50 90 THR A CA 1
ATOM 711 C C . THR A 1 90 ? -3.409 -5.885 12.012 1.00 93.50 90 THR A C 1
ATOM 713 O O . THR A 1 90 ? -3.500 -6.271 10.848 1.00 93.50 90 THR A O 1
ATOM 716 N N . ILE A 1 91 ? -2.848 -4.718 12.348 1.00 92.25 91 ILE A N 1
ATOM 717 C CA . ILE A 1 91 ? -2.567 -3.665 11.374 1.00 92.25 91 ILE A CA 1
ATOM 718 C C . ILE A 1 91 ? -1.637 -4.130 10.255 1.00 92.25 91 ILE A C 1
ATOM 720 O O . ILE A 1 91 ? -1.944 -3.897 9.094 1.00 92.25 91 ILE A O 1
ATOM 724 N N . ASP A 1 92 ? -0.581 -4.884 10.566 1.00 93.00 92 ASP A N 1
ATOM 725 C CA . ASP A 1 92 ? 0.358 -5.389 9.556 1.00 93.00 92 ASP A CA 1
ATOM 726 C C . ASP A 1 92 ? -0.332 -6.324 8.550 1.00 93.00 92 ASP A C 1
ATOM 728 O O . ASP A 1 92 ? -0.097 -6.254 7.342 1.00 93.00 92 ASP A O 1
ATOM 732 N N . LYS A 1 93 ? -1.241 -7.179 9.040 1.00 95.12 93 LYS A N 1
ATOM 733 C CA . LYS A 1 93 ? -2.011 -8.107 8.197 1.00 95.12 93 LYS A CA 1
ATOM 734 C C . LYS A 1 93 ? -2.997 -7.356 7.311 1.00 95.12 93 LYS A C 1
ATOM 736 O O . LYS A 1 93 ? -3.166 -7.709 6.144 1.00 95.12 93 LYS A O 1
ATOM 741 N N . ASP A 1 94 ? -3.638 -6.330 7.858 1.00 95.25 94 ASP A N 1
ATOM 742 C CA . ASP A 1 94 ? -4.607 -5.522 7.127 1.00 95.25 94 ASP A CA 1
ATOM 743 C C . ASP A 1 94 ? -3.921 -4.619 6.093 1.00 95.25 94 ASP A C 1
ATOM 745 O O . ASP A 1 94 ? -4.412 -4.518 4.968 1.00 95.25 94 ASP A O 1
ATOM 749 N N . VAL A 1 95 ? -2.740 -4.064 6.404 1.00 95.62 95 VAL A N 1
ATOM 750 C CA . VAL A 1 95 ? -1.872 -3.383 5.429 1.00 95.62 95 VAL A CA 1
ATOM 751 C C . VAL A 1 95 ? -1.557 -4.317 4.271 1.00 95.62 95 VAL A C 1
ATOM 753 O O . VAL A 1 95 ? -1.793 -3.947 3.122 1.00 95.62 95 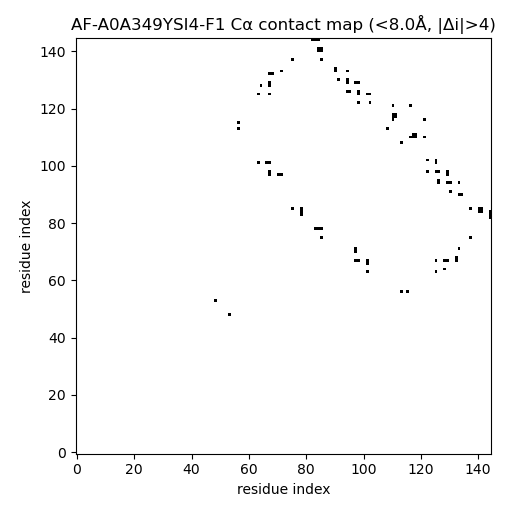VAL A O 1
ATOM 756 N N . GLN A 1 96 ? -1.056 -5.525 4.551 1.00 95.88 96 GLN A N 1
ATOM 757 C CA . GLN A 1 96 ? -0.703 -6.481 3.502 1.00 95.88 96 GLN A CA 1
ATOM 758 C C . GLN A 1 96 ? -1.917 -6.804 2.626 1.00 95.88 96 GLN A C 1
ATOM 760 O O . GLN A 1 96 ? -1.844 -6.728 1.400 1.00 95.88 96 GLN A O 1
ATOM 765 N N . LYS A 1 97 ? -3.055 -7.119 3.250 1.00 96.75 97 LYS A N 1
ATOM 766 C CA . LYS A 1 97 ? -4.288 -7.451 2.537 1.00 96.75 97 LYS A CA 1
ATOM 767 C C . LYS A 1 97 ? -4.753 -6.304 1.639 1.00 96.75 97 LYS A C 1
ATOM 769 O O . LYS A 1 97 ? -5.066 -6.534 0.472 1.00 96.75 97 LYS A O 1
ATOM 774 N N . ILE A 1 98 ? -4.798 -5.080 2.162 1.00 95.94 98 ILE A N 1
ATOM 775 C CA . ILE A 1 98 ? -5.228 -3.903 1.400 1.00 95.94 98 ILE A CA 1
ATOM 776 C C . ILE A 1 98 ? -4.247 -3.626 0.262 1.00 95.94 98 ILE A C 1
ATOM 778 O O . ILE A 1 98 ? -4.685 -3.441 -0.872 1.00 95.94 98 ILE A O 1
ATOM 782 N N . ALA A 1 99 ? -2.942 -3.656 0.532 1.00 95.31 99 ALA A N 1
ATOM 783 C CA . ALA A 1 99 ? -1.918 -3.427 -0.478 1.00 95.31 99 ALA A CA 1
ATOM 784 C C . ALA A 1 99 ? -2.011 -4.448 -1.624 1.00 95.31 99 ALA A C 1
ATOM 786 O O . ALA A 1 99 ? -1.985 -4.067 -2.794 1.00 95.31 99 ALA A O 1
ATOM 787 N N . GLU A 1 100 ? -2.209 -5.731 -1.310 1.00 95.44 100 GLU A N 1
ATOM 788 C CA . GLU A 1 100 ? -2.420 -6.774 -2.314 1.00 95.44 100 GLU A CA 1
ATOM 789 C C . GLU A 1 100 ? -3.702 -6.562 -3.129 1.00 95.44 100 GLU A C 1
ATOM 791 O O . GLU A 1 100 ? -3.690 -6.738 -4.348 1.00 95.44 100 GLU A O 1
ATOM 796 N N . GLU A 1 101 ? -4.817 -6.204 -2.484 1.00 95.00 101 GLU A N 1
ATOM 797 C CA . GLU A 1 101 ? -6.086 -5.928 -3.168 1.00 95.00 101 GLU A CA 1
ATOM 798 C C . GLU A 1 101 ? -5.985 -4.707 -4.091 1.00 95.00 101 GLU A C 1
ATOM 800 O O . GLU A 1 101 ? -6.524 -4.732 -5.200 1.00 95.00 101 GLU A O 1
ATOM 805 N N . VAL A 1 102 ? -5.285 -3.654 -3.656 1.00 94.62 102 VAL A N 1
ATOM 806 C CA . VAL A 1 102 ? -5.028 -2.456 -4.463 1.00 94.62 102 VAL A CA 1
ATOM 807 C C . VAL A 1 102 ? -4.139 -2.811 -5.645 1.00 94.62 102 VAL A C 1
ATOM 809 O O . VAL A 1 102 ? -4.516 -2.539 -6.780 1.00 94.62 102 VAL A O 1
ATOM 812 N N . PHE A 1 103 ? -3.018 -3.495 -5.411 1.00 92.69 103 PHE A N 1
ATOM 813 C CA . PHE A 1 103 ? -2.090 -3.879 -6.471 1.00 92.69 103 PHE A CA 1
ATOM 814 C C . PHE A 1 103 ? -2.741 -4.791 -7.521 1.00 92.69 103 PHE A C 1
ATOM 816 O O . PHE A 1 103 ? -2.578 -4.564 -8.718 1.00 92.69 103 PHE A O 1
ATOM 823 N N . LYS A 1 104 ? -3.533 -5.787 -7.097 1.00 91.19 104 LYS A N 1
ATOM 824 C CA . LYS A 1 104 ? -4.312 -6.653 -8.006 1.00 91.19 104 LYS A CA 1
ATOM 825 C C . LYS A 1 104 ? -5.371 -5.879 -8.796 1.00 91.19 104 LYS A C 1
ATOM 827 O O . LYS A 1 104 ? -5.748 -6.313 -9.880 1.00 91.19 104 LYS A O 1
ATOM 832 N N . GLY A 1 105 ? -5.863 -4.765 -8.256 1.00 88.25 105 GLY A N 1
ATOM 833 C CA . GLY A 1 105 ? -6.819 -3.889 -8.929 1.00 88.25 105 GLY A CA 1
ATOM 834 C C . GLY A 1 105 ? -6.200 -3.000 -10.012 1.00 88.25 105 GLY A C 1
ATOM 835 O O . GLY A 1 105 ? -6.938 -2.441 -10.820 1.00 88.25 105 GLY A O 1
ATOM 836 N N . ILE A 1 106 ? -4.871 -2.871 -10.059 1.00 88.75 106 ILE A N 1
ATOM 837 C CA . ILE A 1 106 ? -4.176 -2.070 -11.070 1.00 88.75 106 ILE A CA 1
ATOM 838 C C . ILE A 1 106 ? -4.019 -2.893 -12.350 1.00 88.75 106 ILE A C 1
ATOM 840 O O . ILE A 1 106 ? -3.513 -4.016 -12.332 1.00 88.75 106 ILE A O 1
ATOM 844 N N . ASN A 1 107 ? -4.411 -2.315 -13.489 1.00 84.94 107 ASN A N 1
ATOM 845 C CA . ASN A 1 107 ? -4.198 -2.945 -14.790 1.00 84.94 107 ASN A CA 1
ATOM 846 C C . ASN A 1 107 ? -2.685 -3.144 -15.036 1.00 84.94 107 ASN A C 1
ATOM 848 O O . ASN A 1 107 ? -1.947 -2.157 -15.008 1.00 84.94 107 ASN A O 1
ATOM 852 N N . PRO A 1 108 ? -2.210 -4.369 -15.338 1.00 82.19 108 PRO A N 1
ATOM 853 C CA . PRO A 1 108 ? -0.794 -4.638 -15.576 1.00 82.19 108 PRO A CA 1
ATOM 854 C C . PRO A 1 108 ? -0.115 -3.753 -16.624 1.00 82.19 108 PRO A C 1
ATOM 856 O O . PRO A 1 108 ? 1.081 -3.485 -16.527 1.00 82.19 108 PRO A O 1
ATOM 859 N N . MET A 1 109 ? -0.867 -3.256 -17.610 1.00 78.19 109 MET A N 1
ATOM 860 C CA . MET A 1 109 ? -0.345 -2.321 -18.611 1.00 78.19 109 MET A CA 1
ATOM 861 C C . MET A 1 109 ? 0.230 -1.046 -17.978 1.00 78.19 109 MET A C 1
ATOM 863 O O . MET A 1 109 ? 1.190 -0.490 -18.504 1.00 78.19 109 MET A O 1
ATOM 867 N N . VAL A 1 110 ? -0.293 -0.625 -16.822 1.00 75.94 110 VAL A N 1
ATOM 868 C CA . VAL A 1 110 ? 0.112 0.600 -16.120 1.00 75.94 110 VAL A CA 1
ATOM 869 C C . VAL A 1 110 ? 1.564 0.557 -15.655 1.00 75.94 110 VAL A C 1
ATOM 871 O O . VAL A 1 110 ? 2.216 1.586 -15.700 1.00 75.94 110 VAL A O 1
ATOM 874 N N . TYR A 1 111 ? 2.093 -0.592 -15.233 1.00 75.12 111 TYR A N 1
ATOM 875 C CA . TYR A 1 111 ? 3.507 -0.712 -14.840 1.00 75.12 111 TYR A CA 1
ATOM 876 C C . TYR A 1 111 ? 4.379 -1.374 -15.911 1.00 75.12 111 TYR A C 1
ATOM 878 O O . TYR A 1 111 ? 5.596 -1.259 -15.858 1.00 75.12 111 TYR A O 1
ATOM 886 N N . ASN A 1 112 ? 3.784 -2.047 -16.899 1.00 73.75 112 ASN A N 1
ATOM 887 C CA . ASN A 1 112 ? 4.539 -2.633 -18.010 1.00 73.75 112 ASN A CA 1
ATOM 888 C C . ASN A 1 112 ? 4.876 -1.612 -19.110 1.00 73.75 112 ASN A C 1
ATOM 890 O O . ASN A 1 112 ? 5.850 -1.802 -19.832 1.00 73.75 112 ASN A O 1
ATOM 894 N N . MET A 1 113 ? 4.066 -0.558 -19.268 1.00 67.94 113 MET A N 1
ATOM 895 C CA . MET A 1 113 ? 4.248 0.470 -20.306 1.00 67.94 113 MET A CA 1
ATOM 896 C C . MET A 1 113 ? 4.749 1.809 -19.751 1.00 67.94 113 MET A C 1
ATOM 898 O O . MET A 1 113 ? 5.046 2.718 -20.523 1.00 67.94 113 MET A O 1
ATOM 902 N N . ASN A 1 114 ? 4.823 1.960 -18.427 1.00 68.56 114 ASN A N 1
ATOM 903 C CA . ASN A 1 114 ? 5.242 3.204 -17.792 1.00 68.56 114 ASN A CA 1
ATOM 904 C C . ASN A 1 114 ? 6.772 3.267 -17.668 1.00 68.56 114 ASN A C 1
ATOM 906 O O . ASN A 1 114 ? 7.411 2.337 -17.189 1.00 68.56 114 ASN A O 1
ATOM 910 N N . LEU A 1 115 ? 7.348 4.386 -18.109 1.00 68.31 115 LEU A N 1
ATOM 911 C CA . LEU A 1 115 ? 8.789 4.655 -18.090 1.00 68.31 115 LEU A CA 1
ATOM 912 C C . LEU A 1 115 ? 9.327 5.058 -16.703 1.00 68.31 115 LEU A C 1
ATOM 914 O O . LEU A 1 115 ? 10.534 4.993 -16.484 1.00 68.31 115 LEU A O 1
ATOM 918 N N . PHE A 1 116 ? 8.462 5.487 -15.781 1.00 71.50 116 PHE A N 1
ATOM 919 C CA . PHE A 1 116 ? 8.824 6.055 -14.475 1.00 71.50 116 PHE A CA 1
ATOM 920 C C . PHE A 1 116 ? 8.744 5.058 -13.326 1.00 71.50 116 PHE A C 1
ATOM 922 O O . PHE A 1 116 ? 9.449 5.229 -12.333 1.00 71.50 116 PHE A O 1
ATOM 929 N N . PHE A 1 117 ? 7.898 4.033 -13.435 1.00 76.88 117 PHE A N 1
ATOM 930 C CA . PHE A 1 117 ? 7.651 3.097 -12.343 1.00 76.88 117 PHE A CA 1
ATOM 931 C C . PHE A 1 117 ? 7.884 1.661 -12.773 1.00 76.88 117 PHE A C 1
ATOM 933 O O . PHE A 1 117 ? 7.253 1.170 -13.705 1.00 76.88 117 PHE A O 1
ATOM 940 N N . THR A 1 118 ? 8.735 0.965 -12.023 1.00 84.50 118 THR A N 1
ATOM 941 C CA . THR A 1 118 ? 8.789 -0.493 -12.079 1.00 84.50 118 THR A CA 1
ATOM 942 C C . THR A 1 118 ? 7.638 -1.091 -11.275 1.00 84.50 118 THR A C 1
ATOM 944 O O . THR A 1 118 ? 7.035 -0.444 -10.412 1.00 84.50 118 THR A O 1
ATOM 947 N N . LYS A 1 119 ? 7.346 -2.366 -11.533 1.00 87.12 119 LYS A N 1
ATOM 948 C CA . LYS A 1 119 ? 6.364 -3.137 -10.768 1.00 87.12 119 LYS A CA 1
ATOM 949 C C . LYS A 1 119 ? 6.713 -3.175 -9.275 1.00 87.12 119 LYS A C 1
ATOM 951 O O . LYS A 1 119 ? 5.829 -3.044 -8.431 1.00 87.12 119 LYS A O 1
ATOM 956 N N . GLU A 1 120 ? 7.993 -3.347 -8.964 1.00 88.56 120 GLU A N 1
ATOM 957 C CA . GLU A 1 120 ? 8.527 -3.434 -7.604 1.00 88.56 120 GLU A CA 1
ATOM 958 C C . GLU A 1 120 ? 8.352 -2.103 -6.872 1.00 88.56 120 GLU A C 1
ATOM 960 O O . GLU A 1 120 ? 7.822 -2.086 -5.763 1.00 88.56 120 GLU A O 1
ATOM 965 N N . TYR A 1 121 ? 8.695 -0.990 -7.532 1.00 89.38 121 TYR A N 1
ATOM 966 C CA . TYR A 1 121 ? 8.489 0.350 -6.986 1.00 89.38 121 TYR A CA 1
ATOM 967 C C . TYR A 1 121 ? 7.009 0.618 -6.702 1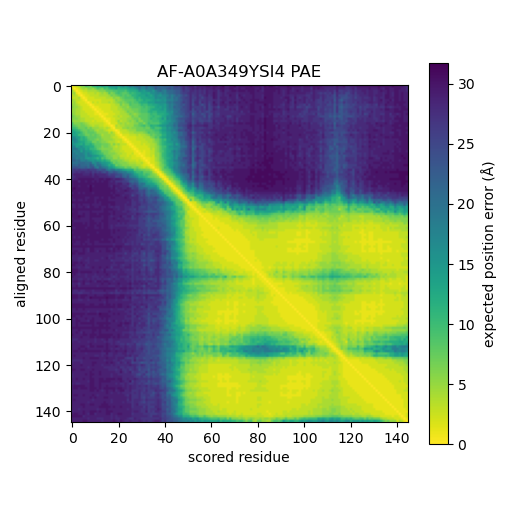.00 89.38 121 TYR A C 1
ATOM 969 O O . TYR A 1 121 ? 6.656 1.156 -5.655 1.00 89.38 121 TYR A O 1
ATOM 977 N N . LEU A 1 122 ? 6.124 0.222 -7.621 1.00 89.00 122 LEU A N 1
ATOM 978 C CA . LEU A 1 122 ? 4.690 0.423 -7.457 1.00 89.00 122 LEU A CA 1
ATOM 979 C C . LEU A 1 122 ? 4.143 -0.344 -6.247 1.00 89.00 122 LEU A C 1
ATOM 981 O O . LEU A 1 122 ? 3.352 0.200 -5.480 1.00 89.00 122 LEU A O 1
ATOM 985 N N . MET A 1 123 ? 4.577 -1.594 -6.067 1.00 91.81 123 MET A N 1
ATOM 986 C CA . MET A 1 123 ? 4.197 -2.398 -4.907 1.00 91.81 123 MET A CA 1
ATOM 987 C C . MET A 1 123 ? 4.697 -1.765 -3.604 1.00 91.81 123 MET A C 1
ATOM 989 O O . MET A 1 123 ? 3.923 -1.613 -2.662 1.00 91.81 123 MET A O 1
ATOM 993 N N . GLU A 1 124 ? 5.966 -1.356 -3.559 1.00 93.44 124 GLU A N 1
ATOM 994 C CA . GLU A 1 124 ? 6.552 -0.694 -2.391 1.00 93.44 124 GLU A CA 1
ATOM 995 C C . GLU A 1 124 ? 5.807 0.603 -2.045 1.00 93.44 124 GLU A C 1
ATOM 997 O O . GLU A 1 124 ? 5.445 0.833 -0.888 1.00 93.44 124 GLU A O 1
ATOM 1002 N N . TYR A 1 125 ? 5.496 1.417 -3.057 1.00 93.25 125 TYR A N 1
ATOM 1003 C CA . TYR A 1 125 ? 4.695 2.626 -2.900 1.00 93.25 125 TYR A CA 1
ATOM 1004 C C . TYR A 1 125 ? 3.329 2.325 -2.275 1.00 93.25 125 TYR A C 1
ATOM 1006 O O . TYR A 1 125 ? 2.951 2.969 -1.297 1.00 93.25 125 TYR A O 1
ATOM 1014 N N . ILE A 1 126 ? 2.607 1.327 -2.793 1.00 95.06 126 ILE A N 1
ATOM 1015 C CA . ILE A 1 126 ? 1.282 0.948 -2.287 1.00 95.06 126 ILE A CA 1
ATOM 1016 C C . ILE A 1 126 ? 1.362 0.491 -0.831 1.00 95.06 126 ILE A C 1
ATOM 1018 O O . ILE A 1 126 ? 0.531 0.908 -0.025 1.00 95.06 126 ILE A O 1
ATOM 1022 N N . VAL A 1 127 ? 2.350 -0.330 -0.469 1.00 96.69 127 VAL A N 1
ATOM 1023 C CA . VAL A 1 127 ? 2.533 -0.806 0.912 1.00 96.69 127 VAL A CA 1
ATOM 1024 C C . VAL A 1 127 ? 2.805 0.360 1.863 1.00 96.69 127 VAL A C 1
ATOM 1026 O O . VAL A 1 127 ? 2.168 0.457 2.916 1.00 96.69 127 VAL A O 1
ATOM 1029 N N . ASN A 1 128 ? 3.691 1.281 1.482 1.00 96.00 128 ASN A N 1
ATOM 1030 C CA . ASN A 1 128 ? 4.049 2.434 2.308 1.00 96.00 128 ASN A CA 1
ATOM 1031 C C . ASN A 1 128 ? 2.884 3.422 2.453 1.00 96.00 128 ASN A C 1
ATOM 1033 O O . ASN A 1 128 ? 2.572 3.863 3.563 1.00 96.00 128 ASN A O 1
ATOM 1037 N N . ALA A 1 129 ? 2.199 3.729 1.349 1.00 95.56 129 ALA A N 1
ATOM 1038 C CA . ALA A 1 129 ? 1.024 4.594 1.349 1.00 95.56 129 ALA A CA 1
ATOM 1039 C C . ALA A 1 129 ? -0.117 3.985 2.179 1.00 95.56 129 ALA A C 1
ATOM 1041 O O . ALA A 1 129 ? -0.716 4.676 3.004 1.00 95.56 129 ALA A O 1
ATOM 1042 N N . THR A 1 130 ? -0.360 2.678 2.035 1.00 97.00 130 THR A N 1
ATOM 1043 C CA . THR A 1 130 ? -1.370 1.947 2.815 1.00 97.00 130 THR A CA 1
ATOM 1044 C C . THR A 1 130 ? -1.039 1.970 4.298 1.00 97.00 130 THR A C 1
ATOM 1046 O O . 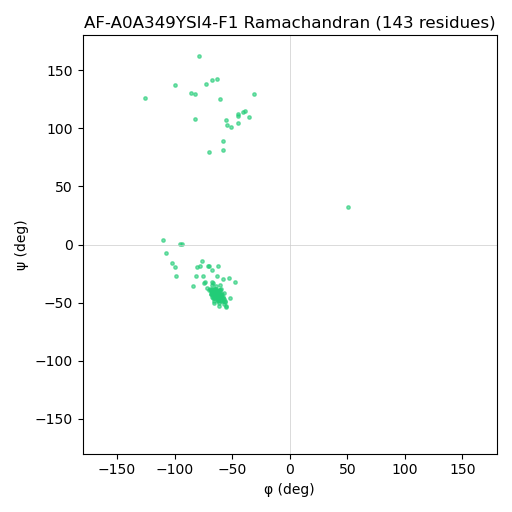THR A 1 130 ? -1.903 2.317 5.098 1.00 97.00 130 THR A O 1
ATOM 1049 N N . SER A 1 131 ? 0.207 1.663 4.668 1.00 95.94 131 SER A N 1
ATOM 1050 C CA . SER A 1 131 ? 0.672 1.706 6.059 1.00 95.94 131 SER A CA 1
ATOM 1051 C C . SER A 1 131 ? 0.428 3.075 6.682 1.00 95.94 131 SER A C 1
ATOM 1053 O O . SER A 1 131 ? -0.227 3.187 7.716 1.00 95.94 131 SER A O 1
ATOM 1055 N N . SER A 1 132 ? 0.914 4.129 6.022 1.00 96.19 132 SER A N 1
ATOM 1056 C CA . SER A 1 132 ? 0.806 5.497 6.525 1.00 96.19 132 SER A CA 1
ATOM 1057 C C . SER A 1 132 ? -0.652 5.933 6.682 1.00 96.19 132 SER A C 1
ATOM 1059 O O . SER A 1 132 ? -1.043 6.430 7.743 1.00 96.19 132 SER A O 1
ATOM 1061 N N . TYR A 1 133 ? -1.470 5.701 5.652 1.00 96.12 133 TYR A N 1
ATOM 1062 C CA . TYR A 1 133 ? -2.873 6.093 5.658 1.00 96.12 133 TYR A CA 1
ATOM 1063 C C . TYR A 1 133 ? -3.669 5.307 6.703 1.00 96.12 133 TYR A C 1
ATOM 1065 O O . TYR A 1 133 ? -4.367 5.906 7.518 1.00 96.12 133 TYR A O 1
ATOM 1073 N N . LEU A 1 134 ? -3.521 3.979 6.742 1.00 95.12 134 LEU A N 1
ATOM 1074 C CA . LEU A 1 134 ? -4.251 3.126 7.674 1.00 95.12 134 LEU A CA 1
ATOM 1075 C C . LEU A 1 134 ? -3.918 3.459 9.131 1.00 95.12 134 LEU A C 1
ATOM 1077 O O . LEU A 1 134 ? -4.836 3.654 9.924 1.00 95.12 134 LEU A O 1
ATOM 1081 N N . ILE A 1 135 ? -2.631 3.580 9.480 1.00 94.62 135 ILE A N 1
ATOM 1082 C CA . ILE A 1 135 ? -2.199 3.929 10.843 1.00 94.62 135 ILE A CA 1
ATOM 1083 C C . ILE A 1 135 ? -2.810 5.261 11.271 1.00 94.62 135 ILE A C 1
ATOM 1085 O O . ILE A 1 135 ? -3.355 5.363 12.374 1.00 94.62 135 ILE A O 1
ATOM 1089 N N . LYS A 1 136 ? -2.748 6.277 10.402 1.00 94.94 136 LYS A N 1
ATOM 1090 C CA . LYS A 1 136 ? -3.305 7.599 10.692 1.00 94.94 136 LYS A CA 1
ATOM 1091 C C . LYS A 1 136 ? -4.815 7.519 10.918 1.00 94.94 136 LYS A C 1
ATOM 1093 O O . LYS A 1 136 ? -5.288 7.950 11.969 1.00 94.94 136 LYS A O 1
ATOM 1098 N N . THR A 1 137 ? -5.548 6.930 9.977 1.00 94.50 137 THR A N 1
ATOM 1099 C CA . THR A 1 137 ? -7.013 6.866 10.017 1.00 94.50 137 THR A CA 1
ATOM 1100 C C . THR A 1 137 ? -7.514 6.037 11.194 1.00 94.50 137 THR A C 1
ATOM 1102 O O . THR A 1 137 ? -8.433 6.458 11.886 1.00 94.50 137 THR A O 1
ATOM 1105 N N . VAL A 1 138 ? -6.889 4.895 11.486 1.00 94.12 138 VAL A N 1
ATOM 1106 C CA . VAL A 1 138 ? -7.232 4.057 12.644 1.00 94.12 138 VAL A CA 1
ATOM 1107 C C . VAL A 1 138 ? -6.953 4.780 13.958 1.00 94.12 138 VAL A C 1
ATOM 1109 O O . VAL A 1 138 ? -7.755 4.708 14.886 1.00 94.12 138 VAL A O 1
ATOM 1112 N N . THR A 1 139 ? -5.816 5.471 14.059 1.00 92.44 139 THR A N 1
ATOM 1113 C CA . THR A 1 139 ? -5.461 6.218 15.272 1.00 92.44 139 THR A CA 1
ATOM 1114 C C . THR A 1 139 ? -6.465 7.335 15.533 1.00 92.44 139 THR A C 1
ATOM 1116 O O . THR A 1 139 ? -6.858 7.550 16.675 1.00 92.44 139 THR A O 1
ATOM 1119 N N . GLU A 1 140 ? -6.884 8.044 14.489 1.00 92.62 140 GLU A N 1
ATOM 1120 C CA . GLU A 1 140 ? -7.912 9.080 14.578 1.00 92.62 140 GLU A CA 1
ATOM 1121 C C . GLU A 1 140 ? -9.283 8.489 14.929 1.00 92.62 140 GLU A C 1
ATOM 1123 O O . GLU A 1 140 ? -9.929 8.944 15.868 1.00 92.62 140 GLU A O 1
ATOM 1128 N N . PHE A 1 141 ? -9.676 7.406 14.260 1.00 92.44 141 PHE A N 1
ATOM 1129 C CA . PHE A 1 141 ? -10.908 6.675 14.536 1.00 92.44 141 PHE A CA 1
ATOM 1130 C C . PHE A 1 141 ? -10.990 6.200 15.996 1.00 92.44 141 PHE A C 1
ATOM 1132 O O . PHE A 1 141 ? -11.963 6.488 16.686 1.00 92.44 141 PHE A O 1
ATOM 1139 N N . ASN A 1 142 ? -9.938 5.554 16.507 1.00 92.31 142 ASN A N 1
ATOM 1140 C CA . ASN A 1 142 ? -9.889 5.048 17.880 1.00 92.31 142 ASN A CA 1
ATOM 1141 C C . ASN A 1 142 ? -9.866 6.150 18.950 1.00 92.31 142 ASN A C 1
ATOM 1143 O O . ASN A 1 142 ? -10.190 5.864 20.100 1.00 92.31 142 ASN A O 1
ATOM 1147 N N . LYS A 1 143 ? -9.447 7.378 18.612 1.00 92.75 143 LYS A N 1
ATOM 1148 C CA . LYS A 1 143 ? -9.525 8.535 19.522 1.00 92.75 143 LYS A CA 1
ATOM 1149 C C . LYS A 1 143 ? -10.946 9.077 19.654 1.00 92.75 143 LYS A C 1
ATOM 1151 O O . LYS A 1 143 ? -11.255 9.671 20.680 1.00 92.75 143 LYS A O 1
ATOM 1156 N N . ASN A 1 144 ? -11.768 8.888 18.624 1.00 85.75 144 ASN A N 1
ATOM 1157 C CA . ASN A 1 144 ? -13.126 9.421 18.537 1.00 85.75 144 ASN A CA 1
ATOM 1158 C C . ASN A 1 144 ? -14.201 8.435 19.042 1.00 85.75 144 ASN A C 1
ATOM 1160 O O . ASN A 1 144 ? -15.380 8.777 19.008 1.00 85.75 144 ASN A O 1
ATOM 1164 N N . ILE A 1 145 ? -13.794 7.241 19.501 1.00 80.00 145 ILE A N 1
ATOM 1165 C CA . ILE A 1 145 ? -14.618 6.239 20.208 1.00 80.00 145 ILE A CA 1
ATOM 1166 C C . ILE A 1 145 ? -14.237 6.216 21.683 1.00 80.00 145 ILE A C 1
ATOM 1168 O O . ILE A 1 145 ? -15.123 6.422 22.531 1.00 80.00 145 ILE A O 1
#

pLDDT: mean 80.4, std 15.21, range [39.59, 97.0]

Foldseek 3Di:
DVVVVVVVVVVVVVVVVVVVVVVVVVVVVVVCCVVVPPPPPPPPPVPVCPPVLVVVVVVVLVVLLVLLVVLLCVVCVVCVVVVHQDDPVCLLVSLVVSLVVSLVVDDPCSQVVRPPDHSVRSSVSSSVSNSVVNVVVSVVSNVVD